Protein AF-D4JB92-F1 (afdb_monomer)

Mean predicted aligned error: 5.32 Å

Foldseek 3Di:
DDPLVVLVVVLVVLVVVLVVVVVVLVPDDPVVVVVCVVVNVVSVVVSVVSVVVSVVVVVVVVVVVVVVD

Nearest PDB structures (foldseek):
  3stq-assembly2_F  TM=7.899E-01  e=4.126E+00  Pseudomonas aeruginosa
  5eiu-assembly1_D  TM=7.492E-01  e=5.837E+00  Macaca mulatta
  3rq9-assembly1_A  TM=7.809E-01  e=8.256E+00  Pseudomonas aeruginosa

pLDDT: mean 88.01, std 6.95, range [63.81, 96.75]

Radius of gyration: 16.62 Å; Cα contacts (8 Å, |Δi|>4): 19; chains: 1; bounding box: 45×18×40 Å

Organism: NCBI:txid717962

InterPro domains:
  IPR024380 Domain of unknown function DUF3848 [PF12959] (6-53)

Sequence (69 aa):
MTNAELNTALYQKMFAEQETYREWLLSQPSEEILNHTYEYTVREDIWQTVADRAKSEVQKQKKKEDKER

Secondary structure (DSSP, 8-state):
--HHHHHHHHHHHHHHHHHHHHHHHHTS-HHHHHHHHHHHHHHHHHHHHHHHHHHHHHHHHHHHHHHH-

Solvent-accessible surface area (backbone atoms only — not comparable to full-atom values): 3901 Å² total; per-residue (Å²): 133,52,74,68,56,51,42,50,51,50,48,54,51,53,49,55,54,49,50,55,50,49,59,52,46,73,74,47,58,71,69,58,41,60,73,40,46,64,59,53,53,52,51,50,53,54,50,51,54,51,49,52,49,44,53,50,51,55,54,53,51,53,57,49,56,67,72,77,106

Structure (mmCIF, N/CA/C/O backbone):
data_AF-D4JB92-F1
#
_entry.id   AF-D4JB92-F1
#
loop_
_atom_site.group_PDB
_atom_site.id
_atom_site.type_symbol
_atom_site.label_atom_id
_atom_site.label_alt_id
_atom_site.label_comp_id
_atom_site.label_asym_id
_atom_site.label_entity_id
_atom_site.label_seq_id
_atom_site.pdbx_PDB_ins_code
_atom_site.Cartn_x
_atom_site.Cartn_y
_atom_site.Cartn_z
_atom_site.occupancy
_atom_site.B_iso_or_equiv
_atom_site.auth_seq_id
_atom_site.auth_comp_id
_atom_site.auth_asym_id
_atom_site.auth_atom_id
_atom_site.pdbx_PDB_model_num
ATOM 1 N N . MET A 1 1 ? 10.647 9.389 -20.234 1.00 63.81 1 MET A N 1
ATOM 2 C CA . MET A 1 1 ? 10.521 8.443 -19.113 1.00 63.81 1 MET A CA 1
ATOM 3 C C . MET A 1 1 ? 10.747 7.040 -19.632 1.00 63.81 1 MET A C 1
ATOM 5 O O . MET A 1 1 ? 10.123 6.661 -20.617 1.00 63.81 1 MET A O 1
ATOM 9 N N . THR A 1 2 ? 11.653 6.298 -19.013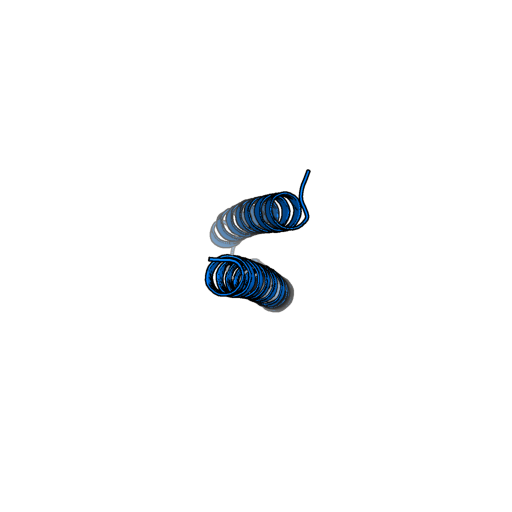 1.00 85.81 2 THR A N 1
ATOM 10 C CA . THR A 1 2 ? 11.868 4.873 -19.278 1.00 85.81 2 THR A CA 1
ATOM 11 C C . THR A 1 2 ? 10.834 4.031 -18.521 1.00 85.81 2 THR A C 1
ATOM 13 O O . THR A 1 2 ? 10.246 4.486 -17.539 1.00 85.81 2 THR A O 1
ATOM 16 N N . ASN A 1 3 ? 10.617 2.780 -18.938 1.00 79.81 3 ASN A N 1
ATOM 17 C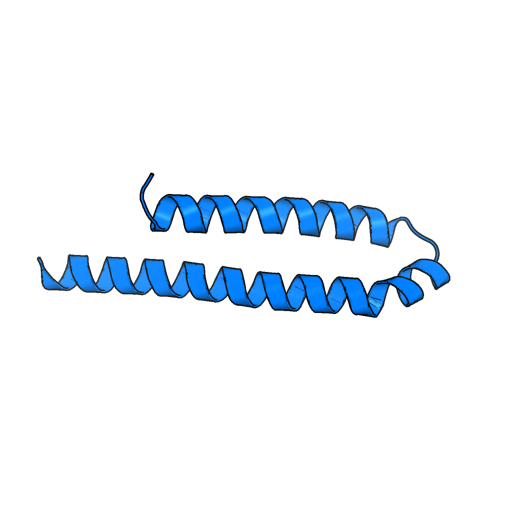 CA . ASN A 1 3 ? 9.736 1.859 -18.202 1.00 79.81 3 ASN A CA 1
ATOM 18 C C . ASN A 1 3 ? 10.202 1.637 -16.753 1.00 79.81 3 ASN A C 1
ATOM 20 O O . ASN A 1 3 ? 9.375 1.461 -15.864 1.00 79.81 3 ASN A O 1
ATOM 24 N N . ALA A 1 4 ? 11.512 1.681 -16.497 1.00 78.81 4 ALA A N 1
ATOM 25 C CA . ALA A 1 4 ? 12.059 1.562 -15.149 1.00 78.81 4 ALA A CA 1
ATOM 26 C C . ALA A 1 4 ? 11.702 2.777 -14.274 1.00 78.81 4 ALA A C 1
ATOM 28 O O . ALA A 1 4 ? 11.288 2.608 -13.126 1.00 78.81 4 ALA A O 1
ATOM 29 N N . GLU A 1 5 ? 11.794 3.990 -14.826 1.00 81.94 5 GLU A N 1
ATOM 30 C CA . GLU A 1 5 ? 11.390 5.227 -14.141 1.00 81.94 5 GLU A CA 1
ATOM 31 C C . GLU A 1 5 ? 9.886 5.235 -13.842 1.00 81.94 5 GLU A C 1
ATOM 33 O O . GLU A 1 5 ? 9.488 5.552 -12.723 1.00 81.94 5 GLU A O 1
ATOM 38 N N . LEU A 1 6 ? 9.053 4.814 -14.802 1.00 84.88 6 LEU A N 1
ATOM 39 C CA . LEU A 1 6 ? 7.600 4.711 -14.623 1.00 84.88 6 LEU A CA 1
ATOM 40 C C . LEU A 1 6 ? 7.220 3.689 -13.544 1.00 84.88 6 LEU A C 1
ATOM 42 O O . LEU A 1 6 ? 6.404 3.994 -12.678 1.00 84.88 6 LEU A O 1
ATOM 46 N N . ASN A 1 7 ? 7.837 2.503 -13.552 1.00 83.12 7 ASN A N 1
ATOM 47 C CA . ASN A 1 7 ? 7.601 1.481 -12.527 1.00 83.12 7 ASN A CA 1
ATOM 48 C C . ASN A 1 7 ? 8.047 1.949 -11.134 1.00 83.12 7 ASN A C 1
ATOM 50 O O . ASN A 1 7 ? 7.378 1.661 -10.143 1.00 83.12 7 ASN A O 1
ATOM 54 N N . THR A 1 8 ? 9.152 2.695 -11.055 1.00 84.69 8 THR A N 1
ATOM 55 C CA . THR A 1 8 ? 9.653 3.251 -9.789 1.00 84.69 8 THR A CA 1
ATOM 56 C C . THR A 1 8 ? 8.715 4.330 -9.252 1.00 84.69 8 THR A C 1
ATOM 58 O O . THR A 1 8 ? 8.357 4.298 -8.076 1.00 84.69 8 THR A O 1
ATOM 61 N N . ALA A 1 9 ? 8.259 5.244 -10.112 1.00 88.38 9 ALA A N 1
ATOM 62 C CA . ALA A 1 9 ? 7.300 6.280 -9.737 1.00 88.38 9 ALA A CA 1
ATOM 63 C C . ALA A 1 9 ? 5.957 5.680 -9.291 1.00 88.38 9 ALA A C 1
ATOM 65 O O . ALA A 1 9 ? 5.383 6.120 -8.295 1.00 88.38 9 ALA A O 1
ATOM 66 N N . LEU A 1 10 ? 5.477 4.642 -9.986 1.00 87.12 10 LEU A N 1
ATOM 67 C CA . LEU A 1 10 ? 4.264 3.918 -9.606 1.00 87.12 10 LEU A CA 1
ATOM 68 C C . LEU A 1 10 ? 4.414 3.258 -8.231 1.00 87.12 10 LEU A C 1
ATOM 70 O O . LEU A 1 10 ? 3.543 3.429 -7.382 1.00 87.12 10 LEU A O 1
ATOM 74 N N . TYR A 1 11 ? 5.526 2.559 -7.991 1.00 88.38 11 TYR A N 1
ATOM 75 C CA . TYR A 1 11 ? 5.810 1.941 -6.695 1.00 88.38 11 TYR A CA 1
ATOM 76 C C . TYR A 1 11 ? 5.814 2.972 -5.558 1.00 88.38 11 TYR A C 1
ATOM 78 O O . TYR A 1 11 ? 5.147 2.770 -4.546 1.00 88.38 11 TYR A O 1
ATOM 86 N N . GLN A 1 12 ? 6.525 4.091 -5.734 1.00 89.12 12 GLN A N 1
ATOM 87 C CA . GLN A 1 12 ? 6.605 5.151 -4.724 1.00 89.12 12 GLN A CA 1
ATOM 88 C C . GLN A 1 12 ? 5.235 5.760 -4.422 1.00 89.12 12 GLN A C 1
ATOM 90 O O . GLN A 1 12 ? 4.908 5.987 -3.259 1.00 89.12 12 GLN A O 1
ATOM 95 N N . LYS A 1 13 ? 4.422 5.989 -5.458 1.00 91.31 13 LYS A N 1
ATOM 96 C CA . LYS A 1 13 ? 3.076 6.536 -5.299 1.00 91.31 13 LYS A CA 1
ATOM 97 C C . LYS A 1 13 ? 2.158 5.572 -4.546 1.00 91.31 13 LYS A C 1
ATOM 99 O O . LYS A 1 13 ? 1.517 5.986 -3.587 1.00 91.31 13 LYS A O 1
ATOM 104 N N . MET A 1 14 ? 2.137 4.295 -4.932 1.00 89.81 14 MET A N 1
ATOM 105 C CA . MET A 1 14 ? 1.321 3.285 -4.248 1.00 89.81 14 MET A CA 1
ATOM 106 C C . MET A 1 14 ? 1.739 3.097 -2.790 1.00 89.81 14 MET A C 1
ATOM 108 O O . MET A 1 14 ? 0.881 2.966 -1.925 1.00 89.81 14 MET A O 1
ATOM 112 N N . PHE A 1 15 ? 3.043 3.132 -2.509 1.00 89.62 15 PHE A N 1
ATOM 113 C CA . PHE A 1 15 ? 3.553 3.067 -1.144 1.00 89.62 15 PHE A CA 1
ATOM 114 C C . PHE A 1 15 ? 3.084 4.263 -0.301 1.00 89.62 15 PHE A C 1
ATOM 116 O O . PHE A 1 15 ? 2.566 4.072 0.793 1.00 89.62 15 PHE A O 1
ATOM 123 N N . ALA A 1 16 ? 3.197 5.489 -0.821 1.00 93.06 16 ALA A N 1
ATOM 124 C CA . ALA A 1 16 ? 2.756 6.689 -0.108 1.00 93.06 16 ALA A CA 1
ATOM 125 C C . ALA A 1 16 ? 1.240 6.692 0.171 1.00 93.06 16 ALA A C 1
ATOM 127 O O . ALA A 1 16 ? 0.804 7.077 1.257 1.00 93.06 16 ALA A O 1
ATOM 128 N N . GLU A 1 17 ? 0.432 6.241 -0.792 1.00 92.81 17 GLU A N 1
ATOM 129 C CA . GLU A 1 17 ? -1.020 6.105 -0.624 1.00 92.81 17 GLU A CA 1
ATOM 130 C C . GLU A 1 17 ? -1.376 5.031 0.415 1.00 92.81 17 GLU A C 1
ATOM 132 O O . GLU A 1 17 ? -2.266 5.246 1.240 1.00 92.81 17 GLU A O 1
ATOM 137 N N . GLN A 1 18 ? -0.663 3.901 0.411 1.00 92.56 18 GLN A N 1
ATOM 138 C CA . GLN A 1 18 ? -0.877 2.815 1.366 1.00 92.56 18 GLN A CA 1
ATOM 139 C C . GLN A 1 18 ? -0.483 3.213 2.792 1.00 92.56 18 GLN A C 1
ATOM 141 O O . GLN A 1 18 ? -1.224 2.916 3.726 1.00 92.56 18 GLN A O 1
ATOM 146 N N . GLU A 1 19 ? 0.623 3.937 2.973 1.00 93.88 19 GLU A N 1
ATOM 147 C CA . GLU A 1 19 ? 1.028 4.444 4.289 1.00 93.88 19 GLU A CA 1
ATOM 148 C C . GLU A 1 19 ? 0.038 5.481 4.824 1.00 93.88 19 GLU A C 1
ATOM 150 O O . GLU A 1 19 ? -0.385 5.384 5.972 1.00 93.88 19 GLU A O 1
ATOM 155 N N . THR A 1 20 ? -0.439 6.394 3.972 1.00 94.56 20 THR A N 1
ATOM 156 C CA . THR A 1 20 ? -1.495 7.351 4.351 1.00 94.56 20 THR A CA 1
ATOM 157 C C . THR A 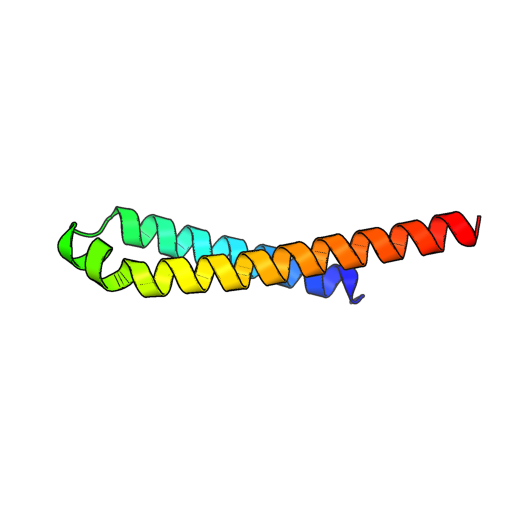1 20 ? -2.762 6.620 4.814 1.00 94.56 20 THR A C 1
ATOM 159 O O . THR A 1 20 ? -3.373 6.981 5.821 1.00 94.56 20 THR A O 1
ATOM 162 N N . TYR A 1 21 ? -3.161 5.567 4.094 1.00 93.81 21 TYR A N 1
ATOM 163 C CA . TYR A 1 21 ? -4.322 4.751 4.450 1.00 93.81 21 TYR A CA 1
ATOM 164 C C . TYR A 1 21 ? -4.104 3.968 5.753 1.00 93.81 21 TYR A C 1
ATOM 166 O O . TYR A 1 21 ? -5.004 3.910 6.588 1.00 93.81 21 TYR A O 1
ATOM 174 N N . ARG A 1 22 ? -2.904 3.414 5.964 1.00 94.06 22 ARG A N 1
ATOM 175 C CA . ARG A 1 22 ? -2.513 2.713 7.195 1.00 94.06 22 ARG A CA 1
ATOM 176 C C . ARG A 1 22 ? -2.554 3.646 8.405 1.00 94.06 22 ARG A C 1
ATOM 178 O O . ARG A 1 22 ? -3.126 3.278 9.427 1.00 94.06 22 ARG A O 1
ATOM 185 N N . GLU A 1 23 ? -1.975 4.839 8.297 1.00 95.88 23 GLU A N 1
ATOM 186 C CA . GLU A 1 23 ? -1.991 5.851 9.359 1.00 95.88 23 GLU A CA 1
ATOM 187 C C . GLU A 1 23 ? -3.422 6.252 9.726 1.00 95.88 23 GLU A C 1
ATOM 189 O O . GLU A 1 23 ? -3.776 6.287 10.907 1.00 95.88 23 GLU A O 1
ATOM 194 N N . TRP A 1 24 ? -4.269 6.486 8.717 1.00 95.88 24 TRP A N 1
ATOM 195 C CA . TRP A 1 24 ? -5.687 6.752 8.937 1.00 95.88 24 TRP A CA 1
ATOM 196 C C . TRP A 1 24 ? -6.372 5.584 9.651 1.00 95.88 24 TRP A C 1
ATOM 198 O O . TRP A 1 24 ? -7.021 5.805 10.674 1.00 95.88 24 TRP A O 1
ATOM 208 N N . LEU A 1 25 ? -6.178 4.350 9.181 1.00 94.50 25 LEU A N 1
ATOM 209 C CA . LEU A 1 25 ? -6.808 3.155 9.742 1.00 94.50 25 LEU A CA 1
ATOM 210 C C . LEU A 1 25 ? -6.425 2.937 11.214 1.00 94.50 25 LEU A C 1
ATOM 212 O O . LEU A 1 25 ? -7.280 2.614 12.032 1.00 94.50 25 LEU A O 1
ATOM 216 N N . LEU A 1 26 ? -5.163 3.185 11.574 1.00 94.06 26 LEU A N 1
ATOM 217 C CA . LEU A 1 26 ? -4.671 3.076 12.954 1.00 94.06 26 LEU A CA 1
ATOM 218 C C . LEU A 1 26 ? -5.267 4.125 13.906 1.00 94.06 26 LEU A C 1
ATOM 220 O O . LEU A 1 26 ? -5.220 3.936 15.120 1.00 94.06 26 LEU A O 1
ATOM 224 N N . SER A 1 27 ? -5.826 5.217 13.376 1.00 96.12 27 SER A N 1
ATOM 225 C CA . SER A 1 27 ? -6.531 6.231 14.171 1.00 96.12 27 SER A CA 1
ATOM 226 C C . SER A 1 27 ? -8.016 5.916 14.403 1.00 96.12 27 SER A C 1
ATOM 228 O O . SER A 1 27 ? -8.666 6.603 15.191 1.00 96.12 27 SER A O 1
ATOM 230 N N . GLN A 1 28 ? -8.563 4.900 13.725 1.00 96.38 28 GLN A N 1
ATOM 231 C CA . GLN A 1 28 ? -9.979 4.541 13.789 1.00 96.38 28 GLN A CA 1
ATOM 232 C C . GLN A 1 28 ? -10.299 3.601 14.971 1.00 96.38 28 GLN A C 1
ATOM 234 O O . GLN A 1 28 ? -9.417 2.905 15.478 1.00 96.38 28 GLN A O 1
ATOM 239 N N . PRO A 1 29 ? -11.566 3.541 15.429 1.00 96.75 29 PRO A N 1
ATOM 240 C CA . PRO A 1 29 ? -11.999 2.544 16.406 1.00 96.75 29 PRO A CA 1
ATOM 241 C C . PRO A 1 29 ? -11.912 1.116 15.846 1.00 96.75 29 PRO A C 1
ATOM 243 O O . PRO A 1 29 ? -11.995 0.893 14.640 1.00 96.75 29 PRO A O 1
ATOM 246 N N . SER A 1 30 ? -11.822 0.124 16.735 1.00 92.94 30 SER A N 1
ATOM 247 C CA . SER A 1 30 ? -11.638 -1.286 16.363 1.00 92.94 30 SER A CA 1
ATOM 248 C C . SER A 1 30 ? -12.709 -1.835 15.415 1.00 92.94 30 SER A C 1
ATOM 250 O O . SER A 1 30 ? -12.400 -2.680 14.583 1.00 92.94 30 SER A O 1
ATOM 252 N N . GLU A 1 31 ? -13.956 -1.371 15.529 1.00 95.19 31 GLU A N 1
ATOM 253 C CA . GLU A 1 31 ? -15.051 -1.771 14.633 1.00 95.19 31 GLU A CA 1
ATOM 254 C C . GLU A 1 31 ? -14.772 -1.356 13.184 1.00 95.19 31 GLU A C 1
ATOM 256 O O . GLU A 1 31 ? -14.910 -2.159 12.265 1.00 95.19 31 GLU A O 1
ATOM 261 N N . GLU A 1 32 ? -14.273 -0.138 12.992 1.00 93.25 32 GLU A N 1
ATOM 262 C CA . GLU A 1 32 ? -13.942 0.377 11.669 1.00 93.25 32 GLU A CA 1
ATOM 263 C C . GLU A 1 32 ? -12.678 -0.284 11.111 1.00 93.25 32 GLU A C 1
ATOM 265 O O . GLU A 1 32 ? -12.621 -0.641 9.935 1.00 93.25 32 GLU A O 1
ATOM 270 N N . ILE A 1 33 ? -11.701 -0.577 11.976 1.00 93.56 33 ILE A N 1
ATOM 271 C CA . ILE A 1 33 ? -10.540 -1.390 11.595 1.00 93.56 33 ILE A CA 1
ATOM 272 C C . ILE A 1 33 ? -10.994 -2.750 11.053 1.00 93.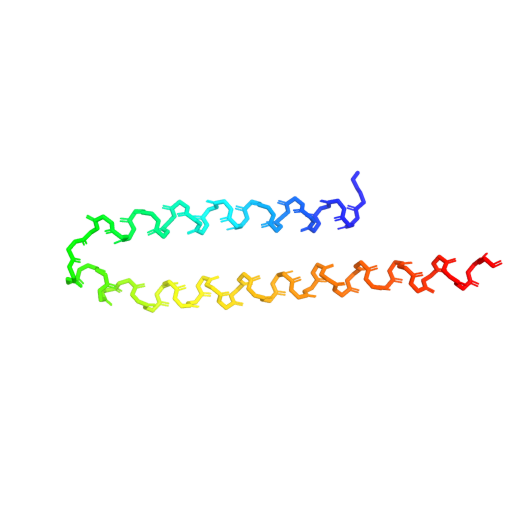56 33 ILE A C 1
ATOM 274 O O . ILE A 1 33 ? -10.509 -3.177 10.006 1.00 93.56 33 ILE A O 1
ATOM 278 N N . LEU A 1 34 ? -11.940 -3.415 11.727 1.00 94.94 34 LEU A N 1
ATOM 279 C CA . LEU A 1 34 ? -12.481 -4.705 11.292 1.00 94.94 34 LEU A CA 1
ATOM 280 C C . LEU A 1 34 ? -13.199 -4.600 9.941 1.00 94.94 34 LEU A C 1
ATOM 282 O O . LEU A 1 34 ? -12.960 -5.448 9.077 1.00 94.94 34 LEU A O 1
ATOM 286 N N . ASN A 1 35 ? -13.992 -3.547 9.724 1.00 95.12 35 ASN A N 1
ATOM 287 C CA . ASN A 1 35 ? -14.696 -3.304 8.460 1.00 95.12 35 ASN A CA 1
ATOM 288 C C . ASN A 1 35 ? -13.735 -3.156 7.270 1.00 95.12 35 ASN A C 1
ATOM 290 O O . ASN A 1 35 ? -14.025 -3.629 6.170 1.00 95.12 35 ASN A O 1
ATOM 294 N N . HIS A 1 36 ? -12.566 -2.557 7.497 1.00 95.25 36 HIS A N 1
ATOM 295 C CA . HIS A 1 36 ? -11.575 -2.296 6.453 1.00 95.25 36 HIS A CA 1
ATOM 296 C C . HIS A 1 36 ? -10.490 -3.371 6.309 1.00 95.25 36 HIS A C 1
ATOM 298 O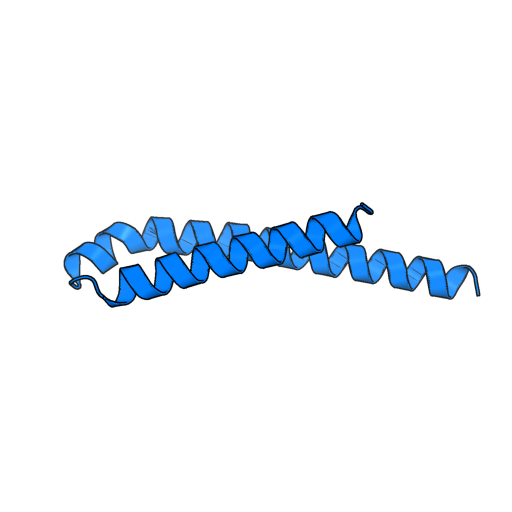 O . HIS A 1 36 ? -9.655 -3.267 5.409 1.00 95.25 36 HIS A O 1
ATOM 304 N N . THR A 1 37 ? -10.500 -4.435 7.120 1.00 91.75 37 THR A N 1
ATOM 305 C CA . THR A 1 37 ? -9.500 -5.521 7.028 1.00 91.75 37 THR A CA 1
ATOM 306 C C . THR A 1 37 ? -9.387 -6.104 5.621 1.00 91.75 37 THR A C 1
ATOM 308 O O . THR A 1 37 ? -8.280 -6.247 5.105 1.00 91.75 37 THR A O 1
ATOM 311 N N . TYR A 1 38 ? -10.520 -6.384 4.971 1.00 93.31 38 TYR A N 1
ATOM 312 C CA . TYR A 1 38 ? -10.537 -6.923 3.611 1.00 93.31 38 TYR A CA 1
ATOM 313 C C . TYR A 1 38 ? -9.919 -5.950 2.601 1.00 93.31 38 TYR A C 1
ATOM 315 O O . TYR A 1 38 ? -9.060 -6.337 1.810 1.00 93.31 38 TYR A O 1
ATOM 323 N N . GLU A 1 39 ? -10.323 -4.678 2.647 1.00 93.56 39 GLU A N 1
ATOM 324 C CA . GLU A 1 39 ? -9.801 -3.650 1.745 1.00 93.56 39 GLU A CA 1
ATOM 325 C C . GLU A 1 39 ? -8.289 -3.479 1.925 1.00 93.56 39 GLU A C 1
ATOM 327 O O . GLU A 1 39 ? -7.540 -3.464 0.947 1.00 93.56 39 GLU A O 1
ATOM 332 N N . TYR A 1 40 ? -7.836 -3.413 3.176 1.00 93.00 40 TYR A N 1
ATOM 333 C CA . TYR A 1 40 ? -6.429 -3.291 3.517 1.00 93.00 40 TYR A CA 1
ATOM 334 C C . TYR A 1 40 ? -5.605 -4.475 2.986 1.00 93.00 40 TYR A C 1
ATOM 336 O O . TYR A 1 40 ? -4.566 -4.269 2.358 1.00 93.00 40 TYR A O 1
ATOM 344 N N . THR A 1 41 ? -6.080 -5.713 3.170 1.00 93.31 41 THR A N 1
ATOM 345 C CA . THR A 1 41 ? -5.396 -6.914 2.664 1.00 93.31 41 THR A CA 1
ATOM 346 C C . THR A 1 41 ? -5.312 -6.933 1.139 1.00 93.31 41 THR A C 1
ATOM 348 O O . THR A 1 41 ? -4.260 -7.259 0.593 1.00 93.31 41 THR A O 1
ATOM 351 N N . VAL A 1 42 ? -6.381 -6.550 0.436 1.00 93.12 42 VAL A N 1
ATOM 352 C CA . VAL A 1 42 ? -6.372 -6.493 -1.034 1.00 93.12 42 VAL A CA 1
ATOM 353 C C . VAL A 1 42 ? -5.401 -5.423 -1.540 1.00 93.12 42 VAL A C 1
ATOM 355 O O . VAL A 1 42 ? -4.667 -5.662 -2.498 1.00 93.12 42 VAL A O 1
ATOM 358 N N . ARG A 1 43 ? -5.349 -4.254 -0.890 1.00 92.56 43 ARG A N 1
ATOM 359 C CA . ARG A 1 43 ? -4.391 -3.193 -1.238 1.00 92.56 43 ARG A CA 1
ATOM 360 C C . ARG A 1 43 ? -2.939 -3.656 -1.081 1.00 92.56 43 ARG A C 1
ATOM 362 O O . ARG A 1 43 ? -2.133 -3.404 -1.977 1.00 92.56 43 ARG A O 1
ATOM 369 N N . GLU A 1 44 ? -2.622 -4.370 0.001 1.00 91.19 44 GLU A N 1
ATOM 370 C CA . GLU A 1 44 ? -1.294 -4.967 0.213 1.00 91.19 44 GLU A CA 1
ATOM 371 C C . GLU A 1 44 ? -0.938 -5.997 -0.872 1.00 91.19 44 GLU A C 1
ATOM 373 O O . GLU A 1 44 ? 0.174 -5.968 -1.393 1.00 91.19 44 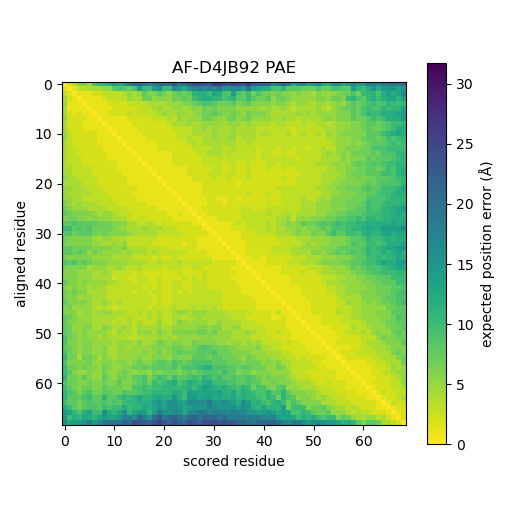GLU A O 1
ATOM 378 N N . ASP A 1 45 ? -1.873 -6.865 -1.271 1.00 93.12 45 ASP A N 1
ATOM 379 C CA . ASP A 1 45 ? -1.627 -7.886 -2.303 1.00 93.12 45 ASP A CA 1
ATOM 380 C C . ASP A 1 45 ? -1.338 -7.266 -3.687 1.00 93.12 45 ASP A C 1
ATOM 382 O O . ASP A 1 45 ? -0.407 -7.660 -4.405 1.00 93.12 45 ASP A O 1
ATOM 386 N N . ILE A 1 46 ? -2.077 -6.208 -4.039 1.00 89.50 46 ILE A N 1
ATOM 387 C CA . ILE A 1 46 ? -1.823 -5.429 -5.257 1.00 89.50 46 ILE A CA 1
ATOM 388 C C . ILE A 1 46 ? -0.445 -4.761 -5.176 1.00 89.50 46 ILE A C 1
ATOM 390 O O . ILE A 1 46 ? 0.328 -4.823 -6.139 1.00 89.50 46 ILE A O 1
ATOM 394 N N . TRP A 1 47 ? -0.115 -4.135 -4.043 1.00 88.12 47 TRP A N 1
ATOM 395 C CA . TRP A 1 47 ? 1.184 -3.491 -3.851 1.00 88.12 47 TRP A CA 1
ATOM 396 C C . TRP A 1 47 ? 2.337 -4.492 -3.965 1.00 88.12 47 TRP A C 1
ATOM 398 O O . TRP A 1 47 ? 3.300 -4.226 -4.687 1.00 88.12 47 TRP A O 1
ATOM 408 N N . GLN A 1 48 ? 2.211 -5.669 -3.349 1.00 89.69 48 GLN A N 1
ATOM 409 C CA . GLN A 1 48 ? 3.194 -6.747 -3.437 1.00 89.69 48 GLN A CA 1
ATOM 410 C C . GLN A 1 48 ? 3.423 -7.173 -4.894 1.00 89.69 48 GLN A C 1
ATOM 412 O O . GLN A 1 48 ? 4.566 -7.259 -5.351 1.00 89.69 48 GLN A O 1
ATOM 417 N N . THR A 1 49 ? 2.346 -7.329 -5.668 1.00 88.44 49 THR A N 1
ATOM 418 C CA . THR A 1 49 ? 2.425 -7.645 -7.102 1.00 88.44 49 THR A CA 1
ATOM 419 C C . THR A 1 49 ? 3.176 -6.566 -7.889 1.00 88.44 49 THR A C 1
ATOM 421 O O . THR A 1 49 ? 4.017 -6.873 -8.740 1.00 88.44 49 THR A O 1
ATOM 424 N N . VAL A 1 50 ? 2.906 -5.286 -7.619 1.00 86.81 50 VAL A N 1
ATOM 425 C CA . VAL A 1 50 ? 3.589 -4.162 -8.281 1.00 86.81 50 VAL A CA 1
ATOM 426 C C . VAL A 1 50 ? 5.064 -4.094 -7.879 1.00 86.81 50 VAL A C 1
ATOM 428 O O . VAL A 1 50 ? 5.928 -3.923 -8.746 1.00 86.81 50 VAL A O 1
ATOM 431 N N . ALA A 1 51 ? 5.371 -4.291 -6.598 1.00 84.69 51 ALA A N 1
ATOM 432 C CA . ALA A 1 51 ? 6.733 -4.317 -6.077 1.00 84.69 51 ALA A CA 1
ATOM 433 C C . ALA A 1 51 ? 7.564 -5.434 -6.724 1.00 84.69 51 ALA A C 1
ATOM 435 O O . ALA A 1 51 ? 8.706 -5.211 -7.135 1.00 84.69 51 ALA A O 1
ATOM 436 N N . ASP A 1 52 ? 6.991 -6.627 -6.874 1.00 86.81 52 ASP A N 1
ATOM 437 C CA . ASP A 1 52 ? 7.689 -7.765 -7.469 1.00 86.81 52 ASP A CA 1
ATOM 438 C C . ASP A 1 52 ? 7.902 -7.590 -8.974 1.00 86.81 52 ASP A C 1
ATOM 440 O O . ASP A 1 52 ? 8.983 -7.900 -9.488 1.00 86.81 52 ASP A O 1
ATOM 444 N N . ARG A 1 53 ? 6.943 -6.978 -9.682 1.00 84.56 53 ARG A N 1
ATOM 445 C CA . ARG A 1 53 ? 7.145 -6.568 -11.080 1.00 84.56 53 ARG A CA 1
ATOM 446 C C . ARG A 1 53 ? 8.286 -5.563 -11.202 1.00 84.56 53 ARG A C 1
ATOM 448 O O . ARG A 1 53 ? 9.177 -5.787 -12.022 1.00 84.56 53 ARG A O 1
ATOM 455 N N . ALA A 1 54 ? 8.318 -4.522 -10.369 1.00 82.38 54 ALA A N 1
ATOM 456 C CA . ALA A 1 54 ? 9.387 -3.522 -10.388 1.00 82.38 54 ALA A CA 1
ATOM 457 C C . ALA A 1 54 ? 10.771 -4.158 -10.156 1.00 82.38 54 ALA A C 1
ATOM 459 O O . ALA A 1 54 ? 11.703 -3.911 -10.926 1.00 82.38 54 ALA A O 1
ATOM 460 N N . LYS A 1 55 ? 10.898 -5.056 -9.168 1.00 82.31 55 LYS A N 1
ATOM 461 C CA . LYS A 1 55 ? 12.137 -5.818 -8.918 1.00 82.31 55 LYS A CA 1
ATOM 462 C C . LYS A 1 55 ? 12.542 -6.673 -10.122 1.00 82.31 55 LYS A C 1
ATOM 464 O O . LYS A 1 55 ? 13.722 -6.712 -10.475 1.00 82.31 55 LYS A O 1
ATOM 469 N N . SER A 1 56 ? 11.582 -7.346 -10.762 1.00 85.44 56 SER A N 1
ATOM 470 C CA . SER A 1 56 ? 11.849 -8.213 -11.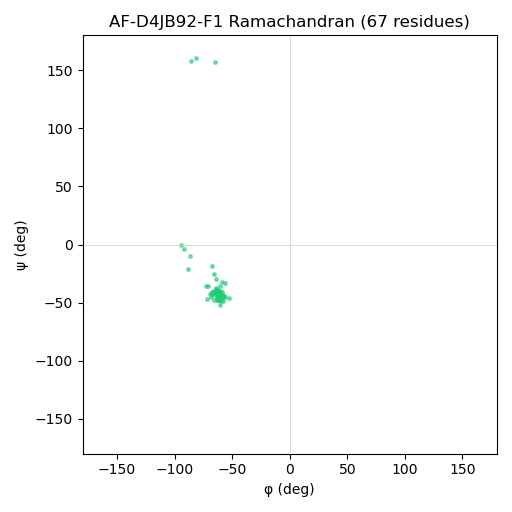915 1.00 85.44 56 SER A CA 1
ATOM 471 C C . SER A 1 56 ? 12.387 -7.436 -13.122 1.00 85.44 56 SER A C 1
ATOM 473 O O . SER A 1 56 ? 13.302 -7.906 -13.800 1.00 85.44 56 SER A O 1
ATOM 475 N N . GLU A 1 57 ? 11.881 -6.225 -13.364 1.00 83.75 57 GLU A N 1
ATOM 476 C CA . GLU A 1 57 ? 12.337 -5.373 -14.465 1.00 83.75 57 GLU A CA 1
ATOM 477 C C . GLU A 1 57 ? 13.761 -4.863 -14.216 1.00 83.75 57 GLU A C 1
ATOM 479 O O . GLU A 1 57 ? 14.608 -4.962 -15.102 1.00 83.75 57 GLU A O 1
ATOM 484 N N . VAL A 1 58 ? 14.080 -4.449 -12.984 1.00 82.19 58 VAL A N 1
ATOM 485 C CA . VAL A 1 58 ? 15.452 -4.067 -12.599 1.00 82.19 58 VAL A CA 1
ATOM 486 C C . VAL A 1 58 ? 16.434 -5.227 -12.804 1.00 82.19 58 VAL A C 1
ATOM 488 O O . VAL A 1 58 ? 17.541 -5.027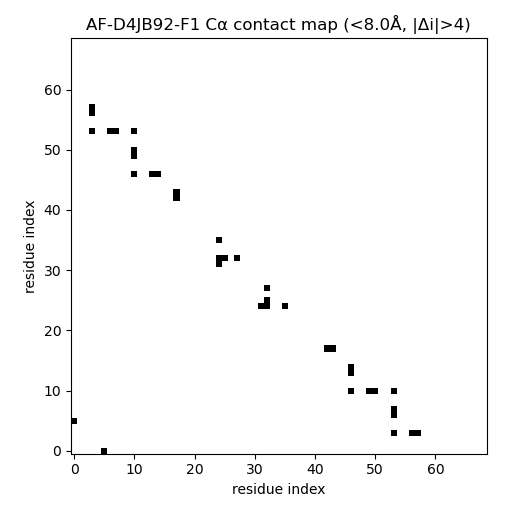 -13.304 1.00 82.19 58 VAL A O 1
ATOM 491 N N . GLN A 1 59 ? 16.041 -6.457 -12.461 1.00 82.38 59 GLN A N 1
ATOM 492 C CA . GLN A 1 59 ? 16.876 -7.639 -12.696 1.00 82.38 59 GLN A CA 1
ATOM 493 C C . GLN A 1 59 ? 17.083 -7.933 -14.188 1.00 82.38 59 GLN A C 1
ATOM 495 O O . GLN A 1 59 ? 18.189 -8.304 -14.585 1.00 82.38 59 GLN A O 1
ATOM 500 N N . LYS A 1 60 ? 16.048 -7.777 -15.025 1.00 84.94 60 LYS A N 1
ATOM 501 C CA . LYS A 1 60 ? 16.171 -7.937 -16.485 1.00 84.94 60 LYS A CA 1
ATOM 502 C C . LYS A 1 60 ? 17.113 -6.895 -17.087 1.00 84.94 60 LYS A C 1
ATOM 504 O O . LYS A 1 60 ? 17.896 -7.247 -17.966 1.00 84.94 60 LYS A O 1
ATOM 509 N N . GLN A 1 61 ? 17.051 -5.653 -16.603 1.00 80.75 61 GLN A N 1
ATOM 510 C CA . GLN A 1 61 ? 17.925 -4.563 -17.036 1.00 80.75 61 GLN A CA 1
ATOM 511 C C . GLN A 1 61 ? 19.398 -4.903 -16.763 1.00 80.75 61 GLN A C 1
ATOM 513 O O . GLN A 1 61 ? 20.196 -4.944 -17.694 1.00 80.75 61 GLN A O 1
ATOM 518 N N . LYS A 1 62 ? 19.720 -5.285 -15.518 1.00 81.88 62 LYS A N 1
ATOM 519 C CA . LYS A 1 62 ? 21.081 -5.682 -15.113 1.00 81.88 62 LYS A CA 1
ATOM 520 C C . LYS A 1 62 ? 21.630 -6.837 -15.951 1.00 81.88 62 LYS A C 1
ATOM 522 O O . LYS A 1 62 ? 22.754 -6.783 -16.427 1.00 81.88 62 LYS A O 1
ATOM 527 N N . LYS A 1 63 ? 20.808 -7.864 -16.205 1.00 84.62 63 LYS A N 1
ATOM 528 C CA . LYS A 1 63 ? 21.202 -9.008 -17.046 1.00 84.62 63 LYS A CA 1
ATOM 529 C C . LYS A 1 63 ? 21.481 -8.631 -18.502 1.00 84.62 63 LYS A C 1
ATOM 531 O O . LYS A 1 63 ? 22.243 -9.336 -19.156 1.00 84.62 63 LYS A O 1
ATOM 536 N N . LYS A 1 64 ? 20.828 -7.595 -19.039 1.00 82.44 64 LYS A N 1
ATOM 537 C CA . LYS A 1 64 ? 21.133 -7.081 -20.382 1.00 82.44 64 LYS A CA 1
ATOM 538 C C . LYS A 1 64 ? 22.468 -6.343 -20.389 1.00 82.44 64 LYS A C 1
ATOM 540 O O . LYS A 1 64 ? 23.295 -6.650 -21.236 1.00 82.44 64 LYS A O 1
ATOM 545 N N . GLU A 1 65 ? 22.683 -5.459 -19.419 1.00 80.19 65 GLU A N 1
ATOM 546 C CA . GLU A 1 65 ? 23.927 -4.691 -19.276 1.00 80.19 65 GLU A CA 1
ATOM 547 C C . GLU A 1 65 ? 25.151 -5.606 -19.101 1.00 80.19 65 GLU A C 1
ATOM 549 O O . GLU A 1 65 ? 26.153 -5.414 -19.781 1.00 80.19 6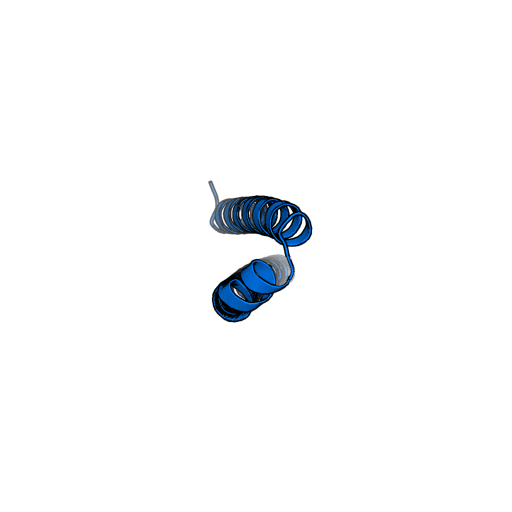5 GLU A O 1
ATOM 554 N N . ASP A 1 66 ? 25.048 -6.656 -18.278 1.00 81.44 66 ASP A N 1
ATOM 555 C CA . ASP A 1 66 ? 26.122 -7.646 -18.088 1.00 81.44 66 ASP A CA 1
ATOM 556 C C . ASP A 1 66 ? 26.421 -8.472 -19.351 1.00 81.44 66 ASP A C 1
ATOM 558 O O . ASP A 1 66 ? 27.515 -9.009 -19.492 1.00 81.44 66 ASP A O 1
ATOM 562 N N . LYS A 1 67 ? 25.447 -8.623 -20.256 1.00 74.00 67 LYS A N 1
ATOM 563 C CA . LYS A 1 67 ? 25.590 -9.407 -21.493 1.00 74.00 67 LYS A CA 1
ATOM 564 C C . LYS A 1 67 ? 26.134 -8.576 -22.660 1.00 74.00 67 LYS A C 1
ATOM 566 O O . LYS A 1 67 ? 26.625 -9.145 -23.630 1.00 74.00 67 LYS A O 1
ATOM 571 N N . GLU A 1 68 ? 25.997 -7.255 -22.583 1.00 74.81 68 GLU A N 1
ATOM 572 C CA . GLU A 1 68 ? 26.503 -6.287 -23.566 1.00 74.81 68 GLU A CA 1
ATOM 573 C C . GLU A 1 68 ? 27.913 -5.767 -23.222 1.00 74.81 68 GLU A C 1
ATOM 575 O O . GLU A 1 68 ? 28.495 -5.026 -24.015 1.00 74.81 68 GLU A O 1
ATOM 580 N N . ARG A 1 69 ? 28.465 -6.165 -22.069 1.00 64.38 69 ARG A N 1
ATOM 581 C CA . ARG A 1 69 ? 29.801 -5.812 -21.574 1.00 64.38 69 ARG A CA 1
ATOM 582 C C . ARG A 1 69 ? 30.810 -6.938 -21.791 1.00 64.38 69 ARG A C 1
ATOM 584 O O . ARG A 1 69 ? 31.990 -6.595 -22.028 1.00 64.38 69 ARG A O 1
#